Protein AF-A0A2K2TWK3-F1 (afdb_monomer_lite)

Sequence (89 aa):
MVRRVHVIATFNLDGRVRPLWLRLKLEDDAPVYKICDCRCKDEGNWSGVLSFWCVISNAREQHEIRLDFHTKDHVWNLVLNNSSVGFGA

Foldseek 3Di:
DKFWKDFDWDADPVRDIDTAWIFGPPDPPTDIKGFPDKDWDDPDPPPQKIKIFTWIDDPPDIATWIWIQNNVVRTIMTDDDPRCPVPPD

Secondary structure (DSSP, 8-state):
-EEEEEEEEEE-TT--EEEEEEEETT-TTPPEEEEEEEEEEE--TTS-EEEEEEEEEETTEEEEEEEEEETTTTEEEEE--GGGTTTT-

Radius of gyration: 12.66 Å; chains: 1; bounding box: 33×24×34 Å

Structure (mmCIF, N/CA/C/O backbone):
data_AF-A0A2K2TWK3-F1
#
_entry.id   AF-A0A2K2TWK3-F1
#
loop_
_atom_site.group_PDB
_atom_site.id
_atom_site.type_symbol
_atom_site.label_atom_id
_atom_site.label_alt_id
_atom_site.label_comp_id
_atom_site.label_asym_id
_atom_site.label_entity_id
_atom_site.label_seq_id
_atom_site.pdbx_PDB_ins_code
_atom_site.Cartn_x
_atom_site.Cartn_y
_atom_site.Cartn_z
_atom_site.occupancy
_atom_site.B_iso_or_equiv
_atom_site.auth_seq_id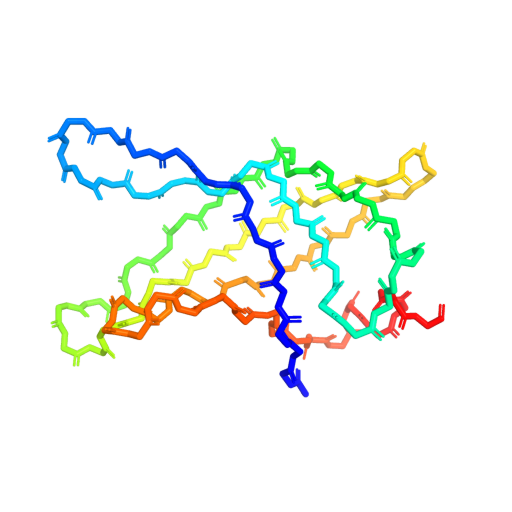
_atom_site.auth_comp_id
_atom_site.auth_asym_id
_atom_site.auth_atom_id
_atom_site.pdbx_PDB_model_num
ATOM 1 N N . MET A 1 1 ? 8.151 -9.148 12.991 1.00 60.06 1 MET A N 1
ATOM 2 C CA . MET A 1 1 ? 7.271 -10.134 12.311 1.00 60.06 1 MET A CA 1
ATOM 3 C C . MET A 1 1 ? 6.711 -9.468 11.058 1.00 60.06 1 MET A C 1
ATOM 5 O O . MET A 1 1 ? 6.458 -8.271 11.113 1.00 60.06 1 MET A O 1
ATOM 9 N N . VAL A 1 2 ? 6.569 -10.181 9.939 1.00 68.00 2 VAL A N 1
ATOM 10 C CA . VAL A 1 2 ? 6.055 -9.613 8.676 1.00 68.00 2 VAL A CA 1
ATOM 11 C C . VAL A 1 2 ? 4.667 -10.184 8.400 1.00 68.00 2 VAL A C 1
ATOM 13 O O . VAL A 1 2 ? 4.492 -11.400 8.470 1.00 68.00 2 VAL A O 1
ATOM 16 N N . ARG A 1 3 ? 3.681 -9.330 8.102 1.00 82.69 3 ARG A N 1
ATOM 17 C CA . ARG A 1 3 ? 2.320 -9.753 7.723 1.00 82.69 3 ARG A CA 1
ATOM 18 C C . ARG A 1 3 ? 2.014 -9.313 6.293 1.00 82.69 3 ARG A C 1
ATOM 20 O O . ARG A 1 3 ? 2.261 -8.167 5.937 1.00 82.69 3 ARG A O 1
ATOM 27 N N . ARG A 1 4 ? 1.445 -10.201 5.473 1.00 86.81 4 ARG A N 1
ATOM 28 C CA . ARG A 1 4 ? 0.960 -9.822 4.135 1.00 86.81 4 ARG A CA 1
ATOM 29 C C . ARG A 1 4 ? -0.291 -8.959 4.253 1.00 86.81 4 ARG A C 1
ATOM 31 O O . ARG A 1 4 ? -1.183 -9.254 5.050 1.00 86.81 4 ARG A O 1
ATOM 38 N N . VAL A 1 5 ? -0.372 -7.937 3.412 1.00 90.50 5 VAL A N 1
ATOM 39 C CA . VAL A 1 5 ? -1.500 -7.003 3.372 1.00 90.50 5 VAL A CA 1
ATOM 40 C C . VAL A 1 5 ? -2.006 -6.824 1.948 1.00 90.50 5 VAL A C 1
ATOM 42 O O . VAL A 1 5 ? -1.259 -6.960 0.980 1.00 90.50 5 VAL A O 1
ATOM 45 N N . HIS A 1 6 ? -3.290 -6.514 1.822 1.00 92.25 6 HIS A N 1
ATOM 46 C CA . HIS A 1 6 ? -3.843 -5.935 0.608 1.00 92.25 6 HIS A CA 1
ATOM 47 C C . HIS A 1 6 ? -3.706 -4.422 0.695 1.00 92.25 6 HIS A C 1
ATOM 49 O O . HIS A 1 6 ? -4.086 -3.836 1.705 1.00 92.25 6 HIS A O 1
ATOM 55 N N . VAL A 1 7 ? -3.171 -3.799 -0.351 1.00 93.31 7 VAL A N 1
ATOM 56 C CA . VAL A 1 7 ? -2.971 -2.350 -0.412 1.00 93.31 7 VAL A CA 1
ATOM 57 C C . VAL A 1 7 ? -3.614 -1.822 -1.684 1.00 93.31 7 VAL A C 1
ATOM 59 O O . VAL A 1 7 ? -3.364 -2.340 -2.770 1.00 93.31 7 VAL A O 1
ATOM 62 N N . ILE A 1 8 ? -4.430 -0.779 -1.546 1.00 93.50 8 ILE A N 1
ATOM 63 C CA . ILE A 1 8 ? -4.852 0.050 -2.675 1.00 93.50 8 ILE A CA 1
ATOM 64 C C . ILE A 1 8 ? -3.811 1.154 -2.808 1.00 93.50 8 ILE A C 1
ATOM 66 O O . ILE A 1 8 ? -3.598 1.922 -1.867 1.00 93.50 8 ILE A O 1
ATOM 70 N N . ALA A 1 9 ? -3.165 1.231 -3.966 1.00 92.94 9 ALA A N 1
ATOM 71 C CA . ALA A 1 9 ? -2.136 2.216 -4.265 1.00 92.94 9 ALA A CA 1
ATOM 72 C C . ALA A 1 9 ? -2.418 2.916 -5.599 1.00 92.94 9 ALA A C 1
ATOM 74 O O . ALA A 1 9 ? -3.052 2.356 -6.490 1.00 92.94 9 ALA A O 1
ATOM 75 N N . THR A 1 10 ? -1.925 4.143 -5.729 1.00 91.25 10 THR A N 1
ATOM 76 C CA . THR A 1 10 ? -1.921 4.913 -6.977 1.00 91.25 10 THR A CA 1
ATOM 77 C C . THR A 1 10 ? -0.529 4.961 -7.573 1.00 91.25 10 THR A C 1
ATOM 79 O O . THR A 1 10 ? 0.460 4.900 -6.842 1.00 91.25 10 THR A O 1
ATOM 82 N N . PHE A 1 11 ? -0.466 5.170 -8.882 1.00 88.00 11 PHE A N 1
ATOM 83 C CA . PHE A 1 11 ? 0.769 5.370 -9.628 1.00 88.00 11 PHE A CA 1
ATOM 84 C C . PHE A 1 11 ? 0.703 6.729 -10.324 1.00 88.00 11 PHE A C 1
ATOM 86 O O . PHE A 1 11 ? -0.364 7.113 -10.808 1.00 88.00 11 PHE A O 1
ATOM 93 N N . ASN A 1 12 ? 1.811 7.469 -10.352 1.00 84.94 12 ASN A N 1
ATOM 94 C CA . ASN A 1 12 ? 1.919 8.666 -11.188 1.00 84.94 12 ASN A CA 1
ATOM 95 C C . ASN A 1 12 ? 2.505 8.321 -12.573 1.00 84.94 12 ASN A C 1
ATOM 97 O O . ASN A 1 12 ? 2.876 7.176 -12.832 1.00 84.94 12 ASN A O 1
ATOM 101 N N . LEU A 1 13 ? 2.602 9.320 -13.457 1.00 83.06 13 LEU A N 1
ATOM 102 C CA . LEU A 1 13 ? 3.164 9.157 -14.808 1.00 83.06 13 LEU A CA 1
ATOM 103 C C . LEU A 1 13 ? 4.634 8.704 -14.805 1.00 83.06 13 LEU A C 1
ATOM 105 O O . LEU A 1 13 ? 5.071 8.058 -15.751 1.00 83.06 13 LEU A O 1
ATOM 109 N N . ASP A 1 14 ? 5.367 8.979 -13.725 1.00 81.94 14 ASP A N 1
ATOM 110 C CA . ASP A 1 14 ? 6.754 8.539 -13.533 1.00 81.94 14 ASP A CA 1
ATOM 111 C C . ASP A 1 14 ? 6.848 7.111 -12.962 1.00 81.94 14 ASP A C 1
ATOM 113 O O . ASP A 1 14 ? 7.930 6.658 -12.592 1.00 81.94 14 ASP A O 1
ATOM 117 N N . GLY A 1 15 ? 5.718 6.414 -12.802 1.00 77.31 15 GLY A N 1
ATOM 118 C CA . GLY A 1 15 ? 5.656 5.077 -12.210 1.00 77.31 15 GLY A CA 1
ATOM 119 C C . GLY A 1 15 ? 5.836 5.049 -10.688 1.00 77.31 15 GLY A C 1
ATOM 120 O O . GLY A 1 15 ? 5.941 3.970 -10.103 1.00 77.31 15 GLY A O 1
ATOM 121 N N . ARG A 1 16 ? 5.849 6.206 -10.012 1.00 83.31 16 ARG A N 1
ATOM 122 C CA . ARG A 1 16 ? 5.971 6.277 -8.550 1.00 83.31 16 ARG A CA 1
ATOM 123 C C . ARG A 1 16 ? 4.694 5.789 -7.890 1.00 83.31 16 ARG A C 1
ATOM 125 O O . ARG A 1 16 ? 3.609 6.316 -8.138 1.00 83.31 16 ARG A O 1
ATOM 132 N N . VAL A 1 17 ? 4.856 4.813 -7.006 1.00 88.81 17 VAL A N 1
ATOM 133 C CA . VAL A 1 17 ? 3.772 4.188 -6.250 1.00 88.81 17 VAL A CA 1
ATOM 134 C C . VAL A 1 17 ? 3.484 4.987 -4.984 1.00 88.81 17 VAL A C 1
ATOM 136 O O . VAL A 1 17 ? 4.407 5.408 -4.286 1.00 88.81 17 VAL A O 1
ATOM 139 N N . ARG A 1 18 ? 2.206 5.156 -4.646 1.00 90.69 18 ARG A N 1
ATOM 140 C CA . ARG A 1 18 ? 1.764 5.729 -3.371 1.00 90.69 18 ARG A CA 1
ATOM 141 C C . ARG A 1 18 ? 0.622 4.901 -2.781 1.00 90.69 18 ARG A C 1
ATOM 143 O O . ARG A 1 18 ? -0.426 4.808 -3.419 1.00 90.69 18 ARG A O 1
ATOM 150 N N . PRO A 1 19 ? 0.779 4.324 -1.581 1.00 93.75 19 PRO A N 1
ATOM 151 C CA . PRO A 1 19 ? -0.287 3.567 -0.941 1.00 93.75 19 PRO A CA 1
ATOM 152 C C . PRO A 1 19 ? -1.345 4.520 -0.352 1.00 93.75 19 PRO A C 1
ATOM 154 O O . PRO A 1 19 ? -1.012 5.590 0.160 1.00 93.75 19 PRO A O 1
ATOM 157 N N . LEU A 1 20 ? -2.622 4.140 -0.447 1.00 94.12 20 LEU A N 1
ATOM 158 C CA . LEU A 1 20 ? -3.773 4.938 0.003 1.00 94.12 20 LEU A CA 1
ATOM 159 C C . LEU A 1 20 ? -4.604 4.247 1.086 1.00 94.12 20 LEU A C 1
ATOM 161 O O . LEU A 1 20 ? -5.084 4.897 2.014 1.00 94.12 20 LEU A O 1
ATOM 165 N N . TRP A 1 21 ? -4.789 2.936 0.960 1.00 93.69 21 TRP A N 1
ATOM 166 C CA . TRP A 1 21 ? -5.566 2.129 1.897 1.00 93.69 21 TRP A CA 1
ATOM 167 C C . TRP A 1 21 ? -4.908 0.774 2.076 1.00 93.69 21 TRP A C 1
ATOM 169 O O . TRP A 1 21 ? -4.257 0.283 1.151 1.00 93.69 21 TRP A O 1
ATOM 179 N N . LEU A 1 22 ? -5.119 0.146 3.229 1.00 92.19 22 LEU A N 1
ATOM 180 C CA . LEU A 1 22 ? -4.676 -1.224 3.457 1.00 92.19 22 LEU A CA 1
ATOM 181 C C . LEU A 1 22 ? -5.693 -2.050 4.241 1.00 92.19 22 LEU A C 1
ATOM 183 O O . LEU A 1 22 ? -6.474 -1.518 5.029 1.00 92.19 22 LEU A O 1
ATOM 187 N N . ARG A 1 23 ? -5.625 -3.366 4.051 1.00 90.31 23 ARG A N 1
ATOM 188 C CA . ARG A 1 23 ? -6.354 -4.382 4.813 1.00 90.31 23 ARG A CA 1
ATOM 189 C C . ARG A 1 23 ? -5.426 -5.559 5.108 1.00 90.31 23 ARG A C 1
ATOM 191 O O . ARG A 1 23 ? -4.654 -5.970 4.237 1.00 90.31 23 ARG A O 1
ATOM 198 N N . LEU A 1 24 ? -5.497 -6.119 6.313 1.00 84.44 24 LEU A N 1
ATOM 199 C CA . LEU A 1 24 ? -4.759 -7.338 6.660 1.00 84.44 24 LEU A CA 1
ATOM 200 C C . LEU A 1 24 ? -5.279 -8.520 5.821 1.00 84.44 24 LEU A C 1
ATOM 202 O O . LEU A 1 24 ? -6.478 -8.657 5.617 1.00 84.44 24 LEU A O 1
ATOM 206 N N . LYS A 1 25 ? -4.381 -9.352 5.273 1.00 78.19 25 LYS A N 1
ATOM 207 C CA . LYS A 1 25 ? -4.769 -10.418 4.324 1.00 78.19 25 LYS A CA 1
ATOM 208 C C . LYS A 1 25 ? -5.416 -11.646 4.981 1.00 78.19 25 LYS A C 1
ATOM 210 O O . LYS A 1 25 ? -6.096 -12.395 4.295 1.00 78.19 25 LYS A O 1
ATOM 215 N N . LEU A 1 26 ? -5.145 -11.893 6.261 1.00 69.38 26 LEU A N 1
ATOM 216 C CA . LEU A 1 26 ? -5.488 -13.153 6.938 1.00 69.38 26 LEU A CA 1
ATOM 217 C C . LEU A 1 26 ? -6.882 -13.162 7.586 1.00 69.38 26 LEU A C 1
ATOM 219 O O . LEU A 1 26 ? -7.285 -14.187 8.121 1.00 69.38 26 LEU A O 1
ATOM 223 N N . GLU A 1 27 ? -7.606 -12.050 7.535 1.00 71.25 27 GLU A N 1
ATOM 224 C CA . GLU A 1 27 ? -8.873 -11.851 8.235 1.00 71.25 27 GLU A CA 1
ATOM 225 C C . GLU A 1 27 ? -9.873 -11.253 7.232 1.00 71.25 27 GLU A C 1
ATOM 227 O O . GLU A 1 27 ? -9.691 -10.124 6.775 1.00 71.25 27 GLU A O 1
ATOM 232 N N . ASP A 1 28 ? -10.899 -12.015 6.839 1.00 71.06 28 ASP A N 1
ATOM 233 C CA . ASP A 1 28 ? -11.900 -11.553 5.858 1.00 71.06 28 ASP A CA 1
ATOM 234 C C . ASP A 1 28 ? -12.665 -10.317 6.361 1.00 71.06 28 ASP A C 1
ATOM 236 O O . ASP A 1 28 ? -12.924 -9.391 5.585 1.00 71.06 28 ASP A O 1
ATOM 240 N N . ASP A 1 29 ? -12.896 -10.255 7.676 1.00 78.69 29 ASP A N 1
ATOM 241 C CA . ASP A 1 29 ? -13.498 -9.126 8.394 1.00 78.69 29 ASP A CA 1
ATOM 242 C C . ASP A 1 29 ? -12.460 -8.111 8.909 1.00 78.69 29 ASP A C 1
ATOM 244 O O . ASP A 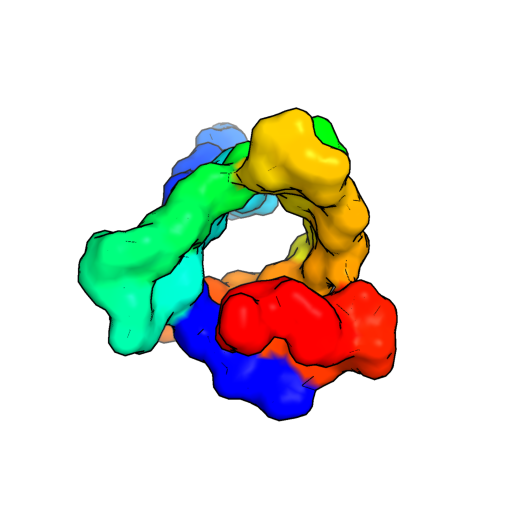1 29 ? -12.766 -7.279 9.768 1.00 78.69 29 ASP A O 1
ATOM 248 N N . ALA A 1 30 ? -11.220 -8.149 8.398 1.00 77.81 30 ALA A N 1
ATOM 249 C CA . ALA A 1 30 ? -10.201 -7.192 8.807 1.00 77.81 30 ALA A CA 1
ATOM 250 C C . ALA A 1 30 ? -10.661 -5.752 8.545 1.00 77.81 30 ALA A C 1
ATOM 252 O O . ALA A 1 30 ? -11.092 -5.429 7.427 1.00 77.81 30 ALA A O 1
ATOM 253 N N . PRO A 1 31 ? -10.466 -4.845 9.517 1.00 80.19 31 PRO A N 1
ATOM 254 C CA . PRO A 1 31 ? -10.696 -3.431 9.297 1.00 80.19 31 PRO A CA 1
ATOM 255 C C . PRO A 1 31 ? -9.842 -2.907 8.137 1.00 80.19 31 PRO A C 1
ATOM 257 O O . PRO A 1 31 ? -8.675 -3.270 7.949 1.00 80.19 31 PRO A O 1
ATOM 260 N N . VAL A 1 32 ? -10.450 -2.022 7.351 1.00 88.38 32 VAL A N 1
ATOM 261 C CA . VAL A 1 32 ? -9.772 -1.279 6.291 1.00 88.38 32 VAL A CA 1
ATOM 262 C C . VAL A 1 32 ? -9.241 0.017 6.887 1.00 88.38 32 VAL A C 1
ATOM 264 O O . VAL A 1 32 ? -9.992 0.802 7.464 1.00 88.38 32 VAL A O 1
ATOM 267 N N . TYR A 1 33 ? -7.946 0.258 6.721 1.00 89.25 33 TYR A N 1
ATOM 268 C CA . TYR A 1 33 ? -7.280 1.436 7.257 1.00 89.25 33 TYR A CA 1
ATOM 269 C C . TYR A 1 33 ? -6.981 2.432 6.149 1.00 89.25 33 TYR A C 1
ATOM 271 O O . TYR A 1 33 ? -6.451 2.072 5.091 1.00 89.25 33 TYR A O 1
ATOM 279 N N . LYS A 1 34 ? -7.278 3.704 6.418 1.00 92.69 34 LYS A N 1
ATOM 280 C CA . LYS A 1 34 ? -6.873 4.811 5.554 1.00 92.69 34 LYS A CA 1
ATOM 281 C C . LYS A 1 34 ? -5.428 5.177 5.849 1.00 92.69 34 LYS A C 1
ATOM 283 O O . LYS A 1 34 ? -5.076 5.331 7.015 1.00 92.69 34 LYS A O 1
ATOM 288 N N . ILE A 1 35 ? -4.621 5.380 4.813 1.00 93.50 35 ILE A N 1
ATOM 289 C CA . ILE A 1 35 ? -3.292 5.981 4.939 1.00 93.50 35 ILE A CA 1
ATOM 290 C C . ILE A 1 35 ? -3.455 7.503 4.888 1.00 93.50 35 ILE A C 1
ATOM 292 O O . ILE A 1 35 ? -3.893 8.064 3.883 1.00 93.50 35 ILE A O 1
ATOM 296 N N . CYS A 1 36 ? -3.154 8.161 6.004 1.00 91.50 36 CYS A N 1
ATOM 297 C CA . CYS A 1 36 ? -3.333 9.599 6.204 1.00 91.50 36 CYS A CA 1
ATOM 298 C C . CYS A 1 36 ? -2.117 10.396 5.726 1.00 91.50 36 CYS A C 1
ATOM 300 O O . CYS A 1 36 ? -2.267 11.399 5.033 1.00 91.50 36 CYS A O 1
ATOM 302 N N . ASP A 1 37 ? -0.923 9.925 6.075 1.00 90.25 37 ASP A N 1
ATOM 303 C CA . ASP A 1 37 ? 0.349 10.456 5.598 1.00 90.25 37 ASP A CA 1
ATOM 304 C C . ASP A 1 37 ? 1.265 9.288 5.247 1.00 90.25 37 ASP A C 1
ATOM 306 O O . ASP A 1 37 ? 1.153 8.208 5.833 1.00 90.25 37 ASP A O 1
ATOM 310 N N . CYS A 1 38 ? 2.144 9.476 4.267 1.00 90.25 38 CYS A N 1
ATOM 311 C CA . CYS A 1 38 ? 3.138 8.466 3.964 1.00 90.25 38 CYS A CA 1
ATOM 312 C C . CYS A 1 38 ? 4.379 9.038 3.285 1.00 90.25 38 CYS A C 1
ATOM 314 O O . CYS A 1 38 ? 4.295 9.773 2.298 1.00 90.25 38 CYS A O 1
ATOM 316 N N . ARG A 1 39 ? 5.544 8.629 3.790 1.00 88.62 39 ARG A N 1
ATOM 317 C CA . ARG A 1 39 ? 6.858 8.956 3.237 1.00 88.62 39 ARG A CA 1
ATOM 318 C C . ARG A 1 39 ? 7.468 7.707 2.621 1.00 88.62 39 ARG A C 1
ATOM 320 O O . ARG A 1 39 ? 7.595 6.680 3.283 1.00 88.62 39 ARG A O 1
ATOM 327 N N . CYS A 1 40 ? 7.849 7.805 1.354 1.00 84.56 40 CYS A N 1
ATOM 328 C CA . CYS A 1 40 ? 8.565 6.744 0.659 1.00 84.56 40 CYS A CA 1
ATOM 329 C C . CYS A 1 40 ? 10.072 6.961 0.811 1.00 84.56 40 CYS A C 1
ATOM 331 O O . CYS A 1 40 ? 10.565 8.065 0.569 1.00 84.56 40 CYS A O 1
ATOM 333 N N . LYS A 1 41 ? 10.793 5.905 1.181 1.00 79.00 41 LYS A N 1
ATOM 334 C CA . LYS A 1 41 ? 12.240 5.818 1.032 1.00 79.00 41 LYS A CA 1
ATOM 335 C C . LYS A 1 41 ? 12.511 4.730 0.002 1.00 79.00 41 LYS A C 1
ATOM 337 O O . LYS A 1 41 ? 12.233 3.553 0.236 1.00 79.00 41 LYS A O 1
ATOM 342 N N . ASP A 1 42 ? 13.040 5.146 -1.137 1.00 68.12 42 ASP A N 1
ATOM 343 C CA . ASP A 1 42 ? 13.574 4.221 -2.123 1.00 68.12 42 ASP A CA 1
ATOM 344 C C . ASP A 1 42 ? 14.944 3.749 -1.623 1.00 68.12 42 ASP A C 1
ATOM 346 O O . ASP A 1 42 ? 15.890 4.537 -1.535 1.00 68.12 42 ASP A O 1
ATOM 350 N N . GLU A 1 43 ? 15.048 2.483 -1.222 1.00 58.00 43 GLU A N 1
ATOM 351 C CA . GLU A 1 43 ? 16.326 1.881 -0.834 1.00 58.00 43 GLU A CA 1
ATOM 352 C C . GLU A 1 43 ? 17.089 1.391 -2.068 1.00 58.00 43 GLU A C 1
ATOM 354 O O . GLU A 1 43 ? 17.509 0.239 -2.127 1.00 58.00 43 GLU A O 1
ATOM 359 N N . GLY A 1 44 ? 17.273 2.283 -3.045 1.00 52.56 44 GLY A N 1
ATOM 360 C CA . GLY A 1 44 ? 18.132 2.102 -4.209 1.00 52.56 44 GLY A CA 1
ATOM 361 C C . GLY A 1 44 ? 17.731 0.966 -5.160 1.00 52.56 44 GLY A C 1
ATOM 362 O O . GLY A 1 44 ? 17.234 -0.091 -4.783 1.00 52.56 44 GLY A O 1
ATOM 363 N N . ASN A 1 45 ? 18.065 1.157 -6.437 1.00 51.28 45 ASN A N 1
ATOM 364 C CA . ASN A 1 45 ? 17.708 0.300 -7.578 1.00 51.28 45 ASN A CA 1
ATOM 365 C C . ASN A 1 45 ? 18.051 -1.209 -7.483 1.00 51.28 45 ASN A C 1
ATOM 367 O O . ASN A 1 45 ? 17.720 -1.951 -8.404 1.00 51.28 45 ASN A O 1
ATOM 371 N N . TRP A 1 46 ? 18.702 -1.693 -6.422 1.00 54.97 46 TRP A N 1
ATOM 372 C CA . TRP A 1 46 ? 19.207 -3.070 -6.326 1.00 54.97 46 TRP A CA 1
ATOM 373 C C . TRP A 1 46 ? 18.367 -4.002 -5.446 1.00 54.97 46 TRP A C 1
ATOM 375 O O . TRP A 1 46 ? 18.472 -5.217 -5.595 1.00 54.97 46 TRP A O 1
ATOM 385 N N . SER A 1 47 ? 17.535 -3.474 -4.543 1.00 68.94 47 SER A N 1
ATOM 386 C CA . SER A 1 47 ? 16.767 -4.311 -3.605 1.00 68.94 47 SER A CA 1
ATOM 387 C C . SER A 1 47 ? 15.443 -4.819 -4.187 1.00 68.94 47 SER A C 1
ATOM 389 O O . SER A 1 47 ? 14.935 -5.851 -3.750 1.00 68.94 47 SER A O 1
ATOM 391 N N . GLY A 1 48 ? 14.869 -4.108 -5.166 1.00 83.94 48 GLY A N 1
ATOM 392 C CA . GLY A 1 48 ? 13.514 -4.383 -5.657 1.00 83.94 48 GLY A CA 1
ATOM 393 C C . GLY A 1 48 ? 12.432 -4.171 -4.588 1.00 83.94 48 GLY A C 1
ATOM 394 O O . GLY A 1 48 ? 11.337 -4.724 -4.708 1.00 83.94 48 GLY A O 1
ATOM 395 N N . VAL A 1 49 ? 12.737 -3.405 -3.532 1.00 88.56 49 VAL A N 1
ATOM 396 C CA . VAL A 1 49 ? 11.824 -3.120 -2.423 1.00 88.56 49 VAL A CA 1
ATOM 397 C C . VAL A 1 49 ? 11.698 -1.615 -2.223 1.00 88.56 49 VAL A C 1
ATOM 399 O O . VAL A 1 49 ? 12.675 -0.927 -1.941 1.00 88.56 49 VAL A O 1
ATOM 402 N N . LEU A 1 50 ? 10.469 -1.109 -2.311 1.00 89.94 50 LEU A N 1
ATOM 403 C CA . LEU A 1 50 ? 10.137 0.260 -1.921 1.00 89.94 50 LEU A CA 1
ATOM 404 C C . LEU A 1 50 ? 9.583 0.250 -0.498 1.00 89.94 50 LEU A C 1
ATOM 406 O O . LEU A 1 50 ? 8.609 -0.451 -0.226 1.00 89.94 50 LEU A O 1
ATOM 410 N N 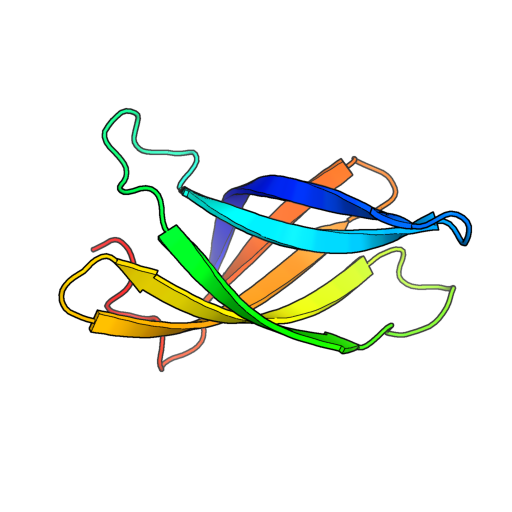. SER A 1 51 ? 10.194 1.020 0.403 1.00 91.31 51 SER A N 1
ATOM 411 C CA . SER A 1 51 ? 9.779 1.084 1.807 1.00 91.31 51 SER A CA 1
ATOM 412 C C . SER A 1 51 ? 9.007 2.371 2.086 1.00 91.31 51 SER A C 1
ATOM 414 O O . SER A 1 51 ? 9.434 3.473 1.739 1.00 91.31 51 SER A O 1
ATOM 416 N N . PHE A 1 52 ? 7.867 2.239 2.747 1.00 91.62 52 PHE A N 1
ATOM 417 C CA . PHE A 1 52 ? 6.916 3.311 3.001 1.00 91.62 52 PHE A CA 1
ATOM 418 C C . PHE A 1 52 ? 6.636 3.413 4.498 1.00 91.62 52 PHE A C 1
ATOM 420 O O . PHE A 1 52 ? 6.141 2.466 5.102 1.00 91.62 52 PHE A O 1
ATOM 427 N N . TRP A 1 53 ? 6.911 4.569 5.097 1.00 91.94 53 TRP A N 1
ATOM 428 C CA . TRP A 1 53 ? 6.532 4.878 6.475 1.00 91.94 53 TRP A CA 1
ATOM 429 C C . TRP A 1 53 ? 5.233 5.653 6.433 1.00 91.94 53 TRP A C 1
ATOM 431 O O . TRP A 1 53 ? 5.210 6.799 5.979 1.00 91.94 53 TRP A O 1
ATOM 441 N N . CYS A 1 54 ? 4.158 5.005 6.858 1.00 91.38 54 CYS A N 1
ATOM 442 C CA . CYS A 1 54 ? 2.818 5.542 6.746 1.00 91.38 54 CYS A CA 1
ATO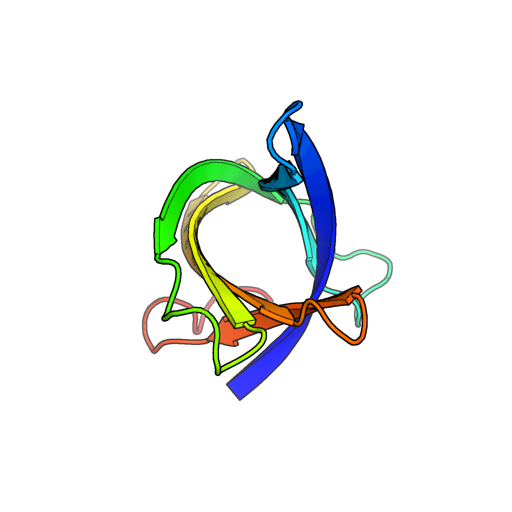M 443 C C . CYS A 1 54 ? 2.184 5.724 8.126 1.00 91.38 54 CYS A C 1
ATOM 445 O O . CYS A 1 54 ? 2.353 4.895 9.020 1.00 91.38 54 CYS A O 1
ATOM 447 N N . VAL A 1 55 ? 1.390 6.781 8.261 1.00 91.06 55 VAL A N 1
ATOM 448 C CA . VAL A 1 55 ? 0.435 6.955 9.354 1.00 91.06 55 VAL A CA 1
ATOM 449 C C . VAL A 1 55 ? -0.910 6.459 8.859 1.00 91.06 55 VAL A C 1
ATOM 451 O O . VAL A 1 55 ? -1.426 6.950 7.851 1.00 91.06 55 VAL A O 1
ATOM 454 N N . ILE A 1 56 ? -1.485 5.493 9.559 1.00 89.75 56 ILE A N 1
ATOM 455 C CA . ILE A 1 56 ? -2.797 4.937 9.239 1.00 89.75 56 ILE A CA 1
ATOM 456 C C . ILE A 1 56 ? -3.815 5.264 10.311 1.00 89.75 56 ILE A C 1
ATOM 458 O O . ILE A 1 56 ? -3.455 5.463 11.465 1.00 89.75 56 ILE A O 1
ATOM 462 N N . SER A 1 57 ? -5.090 5.285 9.933 1.00 86.38 57 SER A N 1
ATOM 463 C CA . SER A 1 57 ? -6.189 5.486 10.867 1.00 86.38 57 SER A CA 1
ATOM 464 C C . SER A 1 57 ? -7.344 4.525 10.613 1.00 86.38 57 SER A C 1
ATOM 466 O O . SER A 1 57 ? -7.720 4.264 9.467 1.00 86.38 57 SER A O 1
ATOM 468 N N . ASN A 1 58 ? -7.924 4.041 11.709 1.00 78.25 58 ASN A N 1
ATOM 469 C CA . ASN A 1 58 ? -9.240 3.415 11.757 1.00 78.25 58 ASN A CA 1
ATOM 470 C C . ASN A 1 58 ? -10.009 4.079 12.897 1.00 78.25 58 ASN A C 1
ATOM 472 O O . ASN A 1 58 ? -9.831 3.656 14.032 1.00 78.25 58 ASN A O 1
ATOM 476 N N . ALA A 1 59 ? -10.792 5.118 12.567 1.00 73.06 59 ALA A N 1
ATOM 477 C CA . ALA A 1 59 ? -11.795 5.869 13.349 1.00 73.06 59 ALA A CA 1
ATOM 478 C C . ALA A 1 59 ? -11.465 6.309 14.796 1.00 73.06 59 ALA A C 1
ATOM 480 O O . ALA A 1 59 ? -11.810 7.421 15.182 1.00 73.06 59 ALA A O 1
ATOM 481 N N . ARG A 1 60 ? -10.849 5.453 15.606 1.00 69.62 60 ARG A N 1
ATOM 482 C CA . ARG A 1 60 ? -10.511 5.619 17.017 1.00 69.62 60 ARG A CA 1
ATOM 483 C C . ARG A 1 60 ? -9.023 5.871 17.247 1.00 69.62 60 ARG A C 1
ATOM 485 O O . ARG A 1 60 ? -8.690 6.575 18.190 1.00 69.62 60 ARG A O 1
ATOM 492 N N . GLU A 1 61 ? -8.145 5.337 16.395 1.00 76.25 61 GLU A N 1
ATOM 493 C CA . GLU A 1 61 ? -6.694 5.384 16.623 1.00 76.25 61 GLU A CA 1
ATOM 494 C C . GLU A 1 61 ? -5.895 5.666 15.345 1.00 76.25 61 GLU A C 1
ATOM 496 O O . GLU A 1 61 ? -6.364 5.453 14.216 1.00 76.25 61 GLU A O 1
ATOM 501 N N . GLN A 1 62 ? -4.683 6.189 15.551 1.00 85.19 62 GLN A N 1
ATOM 502 C CA . GLN A 1 62 ? -3.658 6.323 14.526 1.00 85.19 62 GLN A CA 1
ATOM 503 C C . GLN A 1 62 ? -2.459 5.451 14.879 1.00 85.19 62 GLN A C 1
ATOM 505 O O . GLN A 1 62 ? -2.035 5.408 16.032 1.00 85.19 62 GLN A O 1
ATOM 510 N N . HIS A 1 63 ? -1.891 4.795 13.871 1.00 84.94 63 HIS A N 1
ATOM 511 C CA . HIS A 1 63 ? -0.696 3.976 14.033 1.00 84.94 63 HIS A CA 1
ATOM 512 C C . HIS A 1 63 ? 0.350 4.354 12.995 1.00 84.94 63 HIS A C 1
ATOM 514 O O . HIS A 1 63 ? 0.030 4.566 11.823 1.00 84.94 63 HIS A O 1
ATOM 520 N N . GLU A 1 64 ? 1.607 4.390 13.420 1.00 88.94 64 GLU A N 1
ATOM 521 C CA . GLU A 1 64 ? 2.742 4.444 12.509 1.00 88.94 64 GLU A CA 1
ATOM 522 C C . GLU A 1 64 ? 3.130 3.028 12.102 1.00 88.94 64 GLU A C 1
ATOM 524 O O . GLU A 1 64 ? 3.381 2.161 12.944 1.00 88.94 64 GLU A O 1
ATOM 529 N N . ILE A 1 65 ? 3.186 2.796 10.797 1.00 89.31 65 ILE A N 1
ATOM 530 C CA . ILE A 1 65 ? 3.531 1.504 10.221 1.00 89.31 65 ILE A CA 1
ATOM 531 C C . ILE A 1 65 ? 4.593 1.652 9.142 1.00 89.31 65 ILE A C 1
ATOM 533 O O . ILE A 1 65 ? 4.743 2.706 8.520 1.00 89.31 65 ILE A O 1
ATOM 537 N N . ARG A 1 66 ? 5.290 0.549 8.869 1.00 91.75 66 ARG A N 1
ATOM 538 C CA . ARG A 1 66 ? 6.131 0.414 7.686 1.00 91.75 66 ARG A CA 1
ATOM 539 C C . ARG A 1 66 ? 5.519 -0.603 6.729 1.00 91.75 66 ARG A C 1
ATOM 541 O O . ARG A 1 66 ? 5.213 -1.727 7.126 1.00 91.75 66 ARG A O 1
ATOM 548 N N . LEU A 1 67 ? 5.360 -0.202 5.474 1.00 92.50 67 LEU A N 1
ATOM 549 C CA . LEU A 1 67 ? 4.963 -1.059 4.367 1.00 92.50 67 LEU A CA 1
ATOM 550 C C . LEU A 1 67 ? 6.135 -1.236 3.410 1.00 92.50 67 LEU A C 1
ATOM 552 O O . LEU A 1 67 ? 6.693 -0.252 2.937 1.00 92.50 67 LEU A O 1
ATOM 556 N N . ASP A 1 68 ? 6.441 -2.477 3.070 1.00 92.75 68 ASP A N 1
ATOM 557 C CA . ASP A 1 68 ? 7.425 -2.812 2.051 1.00 92.75 68 ASP A CA 1
ATOM 558 C C . ASP A 1 68 ? 6.696 -3.353 0.815 1.00 92.75 68 ASP A C 1
ATOM 560 O O . ASP A 1 68 ? 5.919 -4.311 0.898 1.00 92.75 68 ASP A O 1
ATOM 564 N N . PHE A 1 69 ? 6.931 -2.724 -0.336 1.00 92.19 69 PHE A N 1
ATOM 565 C CA . PHE A 1 69 ? 6.431 -3.166 -1.633 1.00 92.19 69 PHE A CA 1
ATOM 566 C C . PHE A 1 69 ? 7.540 -3.861 -2.414 1.00 92.19 69 PHE A C 1
ATOM 568 O O . PHE A 1 69 ? 8.491 -3.223 -2.865 1.00 92.19 69 PHE A O 1
ATOM 575 N N . HIS A 1 70 ? 7.389 -5.168 -2.597 1.00 90.88 70 HIS A N 1
ATOM 576 C CA . HIS A 1 70 ? 8.287 -5.985 -3.402 1.00 90.88 70 HIS A CA 1
ATOM 577 C C . HIS A 1 70 ? 7.871 -5.869 -4.867 1.00 90.88 70 HIS A C 1
ATOM 579 O O . HIS A 1 70 ? 6.8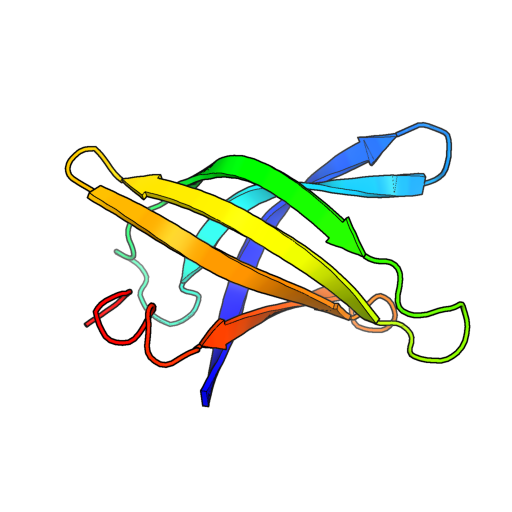64 -6.448 -5.281 1.00 90.88 70 HIS A O 1
ATOM 585 N N . THR A 1 71 ? 8.636 -5.111 -5.650 1.00 87.38 71 THR A N 1
ATOM 586 C CA . THR A 1 71 ? 8.262 -4.716 -7.015 1.00 87.38 71 THR A CA 1
ATOM 587 C C . THR A 1 71 ? 8.230 -5.894 -7.983 1.00 87.38 71 THR A C 1
ATOM 589 O O . THR A 1 71 ? 7.400 -5.904 -8.884 1.00 87.38 71 THR A O 1
ATOM 592 N N . LYS A 1 72 ? 9.084 -6.904 -7.771 1.00 87.56 72 LYS A N 1
ATOM 593 C CA . LYS A 1 72 ? 9.174 -8.104 -8.618 1.00 87.56 72 LYS A CA 1
ATOM 594 C C . LYS A 1 72 ? 7.920 -8.980 -8.552 1.00 87.56 72 LYS A C 1
ATOM 596 O O . LYS A 1 72 ? 7.437 -9.434 -9.581 1.00 87.56 72 LYS A O 1
ATOM 601 N N . ASP A 1 73 ? 7.413 -9.210 -7.343 1.00 89.25 73 ASP A N 1
ATOM 602 C CA . ASP A 1 73 ? 6.292 -10.129 -7.098 1.00 89.25 73 ASP A CA 1
ATOM 603 C C . ASP A 1 73 ? 4.961 -9.383 -6.894 1.00 89.25 73 ASP A C 1
ATOM 605 O O . ASP A 1 73 ? 3.920 -10.003 -6.684 1.00 89.25 73 ASP A O 1
ATOM 609 N N . HIS A 1 74 ? 4.993 -8.047 -6.922 1.00 88.62 74 HIS A N 1
ATOM 610 C CA . HIS A 1 74 ? 3.866 -7.157 -6.635 1.00 88.62 74 HIS A CA 1
ATOM 611 C C . HIS A 1 74 ? 3.194 -7.428 -5.275 1.00 88.62 74 HIS A C 1
ATOM 613 O O . HIS A 1 74 ? 1.973 -7.336 -5.129 1.00 88.62 74 HIS A O 1
ATOM 619 N N . VAL A 1 75 ? 3.998 -7.744 -4.255 1.00 91.50 75 VAL A N 1
ATOM 620 C CA . VAL A 1 75 ? 3.522 -8.078 -2.904 1.00 91.50 75 VAL A CA 1
ATOM 621 C C . VAL A 1 75 ? 3.778 -6.933 -1.932 1.00 91.50 75 VAL A C 1
ATOM 623 O O . VAL A 1 75 ? 4.866 -6.362 -1.900 1.00 91.50 75 VAL A O 1
ATOM 626 N N . TRP A 1 76 ? 2.780 -6.656 -1.091 1.00 93.31 76 TRP A N 1
ATOM 627 C CA . TRP A 1 76 ? 2.880 -5.716 0.020 1.00 93.31 76 TRP A CA 1
ATOM 628 C C . TRP A 1 76 ? 2.980 -6.440 1.358 1.00 93.31 76 TRP A C 1
ATOM 630 O O . TRP A 1 76 ? 2.189 -7.338 1.673 1.00 93.31 76 TRP A O 1
ATOM 640 N N . ASN A 1 77 ? 3.936 -5.995 2.160 1.00 91.88 77 ASN A N 1
ATOM 641 C CA . ASN A 1 77 ? 4.232 -6.534 3.472 1.00 91.88 77 ASN A CA 1
ATOM 642 C C . ASN A 1 77 ? 4.172 -5.425 4.520 1.00 91.88 77 ASN A C 1
ATOM 644 O O . ASN A 1 77 ? 4.800 -4.384 4.372 1.00 91.88 77 ASN A O 1
ATOM 648 N N . LEU A 1 78 ? 3.441 -5.669 5.601 1.00 90.75 78 LEU A N 1
ATOM 649 C CA . LEU A 1 78 ? 3.501 -4.875 6.817 1.00 90.75 78 LEU A CA 1
ATOM 650 C C . LEU A 1 78 ? 4.684 -5.351 7.662 1.00 90.75 78 LEU A C 1
ATOM 652 O O . LEU A 1 78 ? 4.744 -6.522 8.055 1.00 90.75 78 LEU A O 1
ATOM 656 N N . VAL A 1 79 ? 5.600 -4.435 7.961 1.00 87.38 79 VAL A N 1
ATOM 657 C CA . VAL A 1 79 ? 6.737 -4.661 8.853 1.00 87.38 79 VAL A CA 1
ATOM 658 C C . VAL A 1 79 ? 6.338 -4.203 10.252 1.00 87.38 79 VAL A C 1
ATOM 660 O O . VAL A 1 79 ? 6.158 -3.011 10.498 1.00 87.38 79 VAL A O 1
ATOM 663 N N . LEU A 1 80 ? 6.161 -5.163 11.164 1.00 71.25 80 LEU A N 1
ATOM 664 C CA . LEU A 1 80 ? 5.767 -4.873 12.541 1.00 71.25 80 LEU A CA 1
ATOM 665 C C . LEU A 1 80 ? 6.991 -4.487 13.384 1.00 71.25 80 LEU A C 1
ATOM 667 O O . LEU A 1 80 ? 7.886 -5.312 13.593 1.00 71.25 80 LEU A O 1
ATOM 671 N N . ASN A 1 81 ? 6.974 -3.261 13.904 1.00 63.50 81 ASN A N 1
ATOM 672 C CA . ASN A 1 81 ? 7.884 -2.724 14.917 1.00 63.50 81 ASN A CA 1
ATOM 673 C C . ASN A 1 81 ? 7.219 -2.795 16.311 1.00 63.50 81 ASN A C 1
ATOM 675 O O . ASN A 1 81 ? 6.004 -2.976 16.409 1.00 63.50 81 ASN A O 1
ATOM 679 N N . ASN A 1 82 ? 7.971 -2.584 17.400 1.00 54.53 82 ASN A N 1
ATOM 680 C CA . ASN A 1 82 ? 7.422 -2.612 18.771 1.00 54.53 82 ASN A CA 1
ATOM 681 C C . ASN A 1 82 ? 6.254 -1.623 19.002 1.00 54.53 82 ASN A C 1
ATOM 683 O O . ASN A 1 82 ? 5.383 -1.892 19.821 1.00 54.53 82 ASN A O 1
ATOM 687 N N . SER A 1 83 ? 6.179 -0.524 18.244 1.00 51.25 83 SER A N 1
ATOM 688 C CA . SER A 1 83 ? 5.068 0.445 18.253 1.00 51.25 83 SER A CA 1
ATOM 689 C C . SER A 1 83 ? 3.797 -0.024 17.523 1.00 51.25 83 SER A C 1
ATOM 691 O O . SER A 1 83 ? 2.751 0.600 17.650 1.00 51.25 83 SER A O 1
ATOM 693 N N . SER A 1 84 ? 3.864 -1.134 16.786 1.00 51.97 84 SER A N 1
ATOM 694 C CA . SER A 1 84 ? 2.748 -1.719 16.021 1.00 51.97 84 SER A CA 1
ATOM 695 C C . SER A 1 84 ? 2.240 -3.046 16.603 1.00 51.97 84 SER A C 1
ATOM 697 O O . SER A 1 84 ? 1.463 -3.747 15.967 1.00 51.97 84 SER A O 1
ATOM 699 N N . VAL A 1 85 ? 2.662 -3.398 17.823 1.00 53.19 85 VAL A N 1
ATOM 700 C CA . VAL A 1 85 ? 2.298 -4.660 18.498 1.00 53.19 85 VAL A CA 1
ATOM 701 C C . VAL A 1 85 ? 0.797 -4.747 18.823 1.00 53.19 85 VAL A C 1
ATOM 703 O O . VAL A 1 85 ? 0.268 -5.848 18.902 1.00 53.19 85 VAL A O 1
ATOM 706 N N . GLY A 1 86 ? 0.092 -3.614 18.929 1.00 51.38 86 GLY A N 1
ATOM 707 C CA . GLY A 1 86 ? -1.372 -3.571 19.079 1.00 51.38 86 GLY A CA 1
ATOM 708 C C . GLY A 1 86 ? -2.157 -3.549 17.760 1.00 51.38 86 GLY A C 1
ATOM 709 O O . GLY A 1 86 ? -3.380 -3.488 17.779 1.00 51.38 86 GLY A O 1
ATOM 710 N N . PHE A 1 87 ? -1.479 -3.561 16.608 1.00 51.19 87 PHE A N 1
ATOM 711 C CA . PHE A 1 87 ? -2.131 -3.455 15.307 1.00 51.19 87 PHE A CA 1
ATOM 712 C C . PHE A 1 87 ? -2.522 -4.839 14.763 1.00 51.19 87 PHE A C 1
ATOM 714 O O . PHE A 1 87 ? -1.664 -5.602 14.312 1.00 51.19 87 PHE A O 1
ATOM 721 N N . GLY A 1 88 ? -3.821 -5.153 14.780 1.00 52.47 88 GLY A N 1
ATOM 722 C CA . GLY A 1 88 ? -4.348 -6.456 14.346 1.00 52.47 88 GLY A CA 1
ATOM 723 C C . GLY A 1 88 ? -4.150 -7.567 15.381 1.00 52.47 88 GLY A C 1
ATOM 724 O O . GLY A 1 88 ? -3.749 -8.677 15.014 1.00 52.47 88 GLY A O 1
ATOM 725 N N .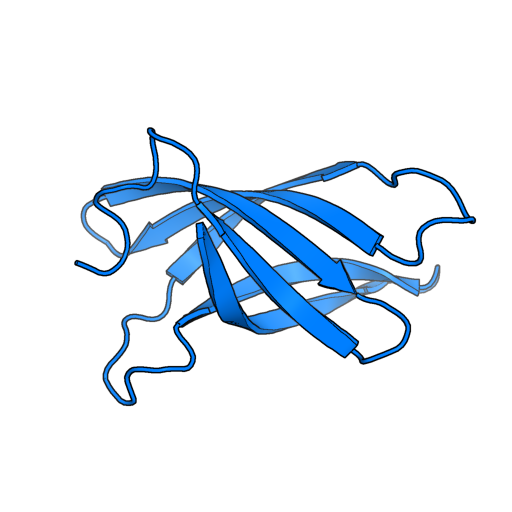 ALA A 1 89 ? -4.329 -7.228 16.660 1.00 48.22 89 ALA A N 1
ATOM 726 C CA . ALA A 1 89 ? -4.578 -8.173 17.745 1.00 48.22 89 ALA A CA 1
ATOM 727 C C . ALA A 1 89 ? -6.084 -8.256 18.021 1.00 48.22 89 ALA A C 1
ATOM 729 O O . ALA A 1 89 ? -6.765 -7.225 17.803 1.00 48.22 89 ALA A O 1
#

pLDDT: mean 80.95, std 13.61, range [48.22, 94.12]